Protein AF-W9WP59-F1 (afdb_monomer_lite)

Foldseek 3Di:
DVALLCVCVVCVVVQVVCCVVVVFHDDLRHTLQALVQLLQKDFPDDFAFDWDPDDPPDPTDQSDDPSHPSGGDGDMDRCPPPPPPPDFDPDWDWDQDPVRDTDTGNHDGPPDDPDDD

Secondary structure (DSSP, 8-state):
--SGGGHHHHHHHHHHHHHHHHT--EETTEESTTHHHHTT-EESS--PBPB----TTS---BSS-TTSGGGBSS-EESSSSS-STT----PPPEEE-TTS-EEE-------------

Radius of gyration: 17.07 Å; chains: 1; bounding box: 60×38×34 Å

Sequence (117 aa):
LSFPQDVLNALRGIQNILQESMDTNFWYGMPERCLDKVLLWALDGPLERLLTSTGESEQRKFLFPSWSWAGWNSGMAIGSYFADAGIYGETLWFLINRKGEAILMETEDVGGISEFP

Structure (mmCIF, N/CA/C/O backbone):
data_AF-W9WP59-F1
#
_entry.id   AF-W9WP59-F1
#
loop_
_atom_site.group_PDB
_atom_site.id
_atom_site.type_symbol
_atom_site.label_atom_id
_atom_site.label_alt_id
_atom_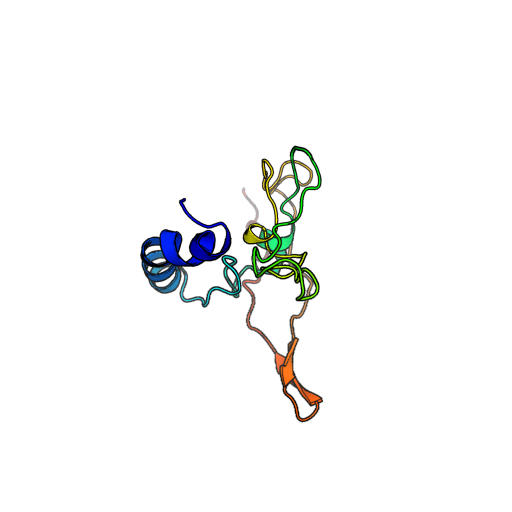site.label_comp_id
_atom_site.label_asym_id
_atom_site.label_entity_id
_atom_site.label_seq_id
_atom_site.pdbx_PDB_ins_code
_atom_site.Cartn_x
_atom_site.Cartn_y
_atom_site.Cartn_z
_atom_site.occupancy
_atom_site.B_iso_or_equiv
_atom_site.auth_seq_id
_atom_site.auth_comp_id
_atom_site.auth_asym_id
_atom_site.auth_atom_id
_atom_site.pdbx_PDB_model_num
ATOM 1 N N . LEU A 1 1 ? -6.605 18.087 3.829 1.00 53.91 1 LEU A N 1
ATOM 2 C CA . LEU A 1 1 ? -7.548 17.010 3.455 1.00 53.91 1 LEU A CA 1
ATOM 3 C C . LEU A 1 1 ? -8.774 17.142 4.338 1.00 53.91 1 LEU A C 1
ATOM 5 O O . LEU A 1 1 ? -8.624 17.051 5.547 1.00 53.91 1 LEU A O 1
ATOM 9 N N . SER A 1 2 ? -9.938 17.446 3.761 1.00 67.56 2 SER A N 1
ATOM 10 C CA . SER A 1 2 ? -11.157 17.713 4.543 1.00 67.56 2 SER A CA 1
ATOM 11 C C . SER A 1 2 ? -11.812 16.435 5.076 1.00 67.56 2 SER A C 1
ATOM 13 O O . SER A 1 2 ? -12.448 16.482 6.123 1.00 67.56 2 SER A O 1
ATOM 15 N N . PHE A 1 3 ? -11.603 15.293 4.408 1.00 75.62 3 PHE A N 1
ATOM 16 C CA . PHE A 1 3 ? -12.058 13.981 4.868 1.00 75.62 3 PHE A CA 1
ATOM 17 C C . PHE A 1 3 ? -10.952 12.924 4.698 1.00 75.62 3 PHE A C 1
ATOM 19 O O . PHE A 1 3 ? -10.336 12.867 3.630 1.00 75.62 3 PHE A O 1
ATOM 26 N N . PRO A 1 4 ? -10.705 12.053 5.697 1.00 72.31 4 PRO A N 1
ATOM 27 C CA . PRO A 1 4 ? -9.684 11.001 5.605 1.00 72.31 4 PRO A CA 1
ATOM 28 C C . PRO A 1 4 ? -9.889 10.019 4.441 1.00 72.31 4 PRO A C 1
ATOM 30 O O . PRO A 1 4 ? -8.930 9.478 3.899 1.00 72.31 4 PRO A O 1
ATOM 33 N N . GLN A 1 5 ? -11.138 9.826 4.013 1.00 77.62 5 GLN A N 1
ATOM 34 C CA . GLN A 1 5 ? -11.490 8.994 2.858 1.00 77.62 5 GLN A CA 1
ATOM 35 C C . GLN A 1 5 ? -10.966 9.528 1.513 1.00 77.62 5 GLN A C 1
ATOM 37 O O . GLN A 1 5 ? -10.835 8.761 0.562 1.00 77.62 5 GLN A O 1
ATOM 42 N N . ASP A 1 6 ? -10.618 10.815 1.433 1.00 85.25 6 ASP A N 1
ATOM 43 C CA . ASP A 1 6 ? -10.187 11.452 0.186 1.00 85.25 6 ASP A CA 1
ATOM 44 C C . ASP A 1 6 ? -8.674 11.390 -0.045 1.00 85.25 6 ASP A C 1
ATOM 46 O O . ASP A 1 6 ? -8.207 11.874 -1.072 1.00 85.25 6 ASP A O 1
ATOM 50 N N . VAL A 1 7 ? -7.896 10.780 0.859 1.00 87.88 7 VAL A N 1
ATOM 51 C CA . VAL A 1 7 ? -6.425 10.699 0.757 1.00 87.88 7 VAL A CA 1
ATOM 52 C C . VAL A 1 7 ? -5.972 10.167 -0.606 1.00 87.88 7 VAL A C 1
ATOM 54 O O . VAL A 1 7 ? -5.182 10.817 -1.290 1.00 87.88 7 VAL A O 1
ATOM 57 N N . LEU A 1 8 ? -6.511 9.027 -1.049 1.00 89.25 8 LEU A N 1
ATOM 58 C CA . LEU A 1 8 ? -6.138 8.448 -2.344 1.00 89.25 8 LEU A CA 1
ATOM 59 C C . LEU A 1 8 ? -6.709 9.237 -3.527 1.00 89.25 8 LEU A C 1
ATOM 61 O O . LEU A 1 8 ? -6.058 9.343 -4.562 1.00 89.25 8 LEU A O 1
ATOM 65 N N . ASN A 1 9 ? -7.897 9.830 -3.375 1.00 89.50 9 ASN A N 1
ATOM 66 C CA . ASN A 1 9 ? -8.485 10.678 -4.413 1.00 89.50 9 ASN A CA 1
ATOM 67 C C . ASN A 1 9 ? -7.638 11.938 -4.645 1.00 89.50 9 ASN A C 1
ATOM 69 O O . ASN A 1 9 ? -7.423 12.322 -5.792 1.00 89.50 9 ASN A O 1
ATOM 73 N N . ALA A 1 10 ? -7.113 12.545 -3.578 1.00 89.88 10 ALA A N 1
ATOM 74 C CA . ALA A 1 10 ? -6.250 13.720 -3.646 1.00 89.88 10 ALA A CA 1
ATOM 75 C C . ALA A 1 10 ? -4.909 13.431 -4.341 1.00 89.88 10 ALA A C 1
ATOM 77 O O . ALA A 1 10 ? -4.342 14.321 -4.969 1.00 89.88 10 ALA A O 1
ATOM 78 N N . LEU A 1 11 ? -4.424 12.187 -4.272 1.00 89.19 11 LEU A N 1
ATOM 79 C CA . LEU A 1 11 ? -3.192 11.747 -4.935 1.00 89.19 11 LEU A CA 1
ATOM 80 C C . LEU A 1 11 ? -3.414 11.125 -6.316 1.00 89.19 11 LEU A C 1
ATOM 82 O O . LEU A 1 11 ? -2.436 10.793 -6.984 1.00 89.19 11 LEU A O 1
ATOM 86 N N . ARG A 1 12 ? -4.662 10.990 -6.780 1.00 90.75 12 ARG A N 1
ATOM 87 C CA . ARG A 1 12 ? -4.978 10.295 -8.038 1.00 90.75 12 ARG A CA 1
ATOM 88 C C . ARG A 1 12 ? -4.235 10.876 -9.244 1.00 90.75 12 ARG A C 1
ATOM 90 O O . ARG A 1 12 ? -3.774 10.121 -10.085 1.00 90.75 12 ARG A O 1
ATOM 97 N N . GLY A 1 13 ? -4.069 12.199 -9.310 1.00 91.44 13 GLY A N 1
ATOM 98 C CA . GLY A 1 13 ? -3.315 12.832 -10.399 1.00 91.44 13 GLY A CA 1
ATOM 99 C C . GLY A 1 13 ? -1.846 12.395 -10.449 1.00 91.44 13 GLY A C 1
ATOM 100 O O . GLY A 1 13 ? -1.333 12.102 -11.523 1.00 91.44 13 GLY A O 1
ATOM 101 N N . ILE A 1 14 ? -1.193 12.291 -9.287 1.00 92.38 14 ILE A N 1
ATOM 102 C CA . ILE A 1 14 ? 0.195 11.814 -9.181 1.00 92.38 14 ILE A CA 1
ATOM 103 C C . ILE A 1 14 ? 0.259 10.318 -9.490 1.00 92.38 14 ILE A C 1
ATOM 105 O O . ILE A 1 14 ? 1.144 9.890 -10.223 1.00 92.38 14 ILE A O 1
ATOM 109 N N . GLN A 1 15 ? -0.698 9.537 -8.980 1.00 91.31 15 GLN A N 1
ATOM 110 C CA . GLN A 1 15 ? -0.782 8.105 -9.268 1.00 91.31 15 GLN A CA 1
ATOM 111 C C . GLN A 1 15 ? -0.876 7.850 -10.770 1.00 91.31 15 GLN A C 1
ATOM 113 O O . GLN A 1 15 ? -0.108 7.041 -11.260 1.00 91.31 15 GLN A O 1
ATOM 118 N N . ASN A 1 16 ? -1.711 8.581 -11.512 1.00 92.31 16 ASN A N 1
ATOM 119 C CA . ASN A 1 16 ? -1.831 8.400 -12.962 1.00 92.31 16 ASN A CA 1
ATOM 120 C C . ASN A 1 16 ? -0.491 8.596 -13.695 1.00 92.31 16 ASN A C 1
ATOM 122 O O . ASN A 1 16 ? -0.133 7.794 -14.549 1.00 92.31 16 ASN A O 1
ATOM 126 N N . ILE A 1 17 ? 0.273 9.631 -13.330 1.00 94.44 17 ILE A N 1
ATOM 127 C CA . ILE A 1 17 ? 1.595 9.886 -13.925 1.00 94.44 17 ILE A CA 1
ATOM 128 C C . ILE A 1 17 ? 2.564 8.751 -13.571 1.00 94.44 17 ILE A C 1
ATOM 130 O O . ILE A 1 17 ? 3.302 8.267 -14.428 1.00 94.44 17 ILE A O 1
ATOM 134 N N . LEU A 1 18 ? 2.554 8.304 -12.312 1.00 91.50 18 LEU A N 1
ATOM 135 C CA . LEU A 1 18 ? 3.411 7.208 -11.867 1.00 91.50 18 LEU A CA 1
ATOM 136 C C . LEU A 1 18 ? 3.045 5.890 -12.552 1.00 91.50 18 LEU A C 1
ATOM 138 O O . LEU A 1 18 ? 3.949 5.178 -12.974 1.00 91.50 18 LEU A O 1
ATOM 142 N N . GLN A 1 19 ? 1.753 5.605 -12.725 1.00 92.88 19 GLN A N 1
ATOM 143 C CA . GLN A 1 19 ? 1.249 4.441 -13.455 1.00 92.88 19 GLN A CA 1
ATOM 144 C C . GLN A 1 19 ? 1.804 4.386 -14.876 1.00 92.88 19 GLN A C 1
ATOM 146 O O . GLN A 1 19 ? 2.284 3.337 -15.289 1.00 92.88 19 GLN A O 1
ATOM 151 N N . GLU A 1 20 ? 1.781 5.511 -15.596 1.00 92.56 20 GLU A N 1
ATOM 152 C CA . GLU A 1 20 ? 2.345 5.602 -16.947 1.00 92.56 20 GLU A CA 1
ATOM 153 C C . GLU A 1 20 ? 3.869 5.434 -16.939 1.00 92.56 20 GLU A C 1
ATOM 155 O O . GLU A 1 20 ? 4.415 4.707 -17.763 1.00 92.56 20 GLU A O 1
ATOM 160 N N . SER A 1 21 ? 4.568 6.074 -15.997 1.00 91.88 21 SER A N 1
ATOM 161 C CA . SER A 1 21 ? 6.036 6.031 -15.945 1.00 91.88 21 SER A CA 1
ATOM 162 C C . SER A 1 21 ? 6.611 4.679 -15.507 1.00 91.88 21 SER A C 1
ATOM 164 O O . SER A 1 21 ? 7.695 4.307 -15.944 1.00 91.88 21 SER A O 1
ATOM 166 N N . MET A 1 22 ? 5.897 3.960 -14.637 1.00 87.06 22 MET A N 1
ATOM 167 C CA . MET A 1 22 ? 6.318 2.688 -14.042 1.00 87.06 22 MET A CA 1
ATOM 168 C C . MET A 1 22 ? 5.633 1.480 -14.696 1.00 87.06 22 MET A C 1
ATOM 170 O O . MET A 1 22 ? 5.851 0.352 -14.256 1.00 87.06 22 MET A O 1
ATOM 174 N N . ASP A 1 23 ? 4.766 1.711 -15.688 1.00 90.75 23 ASP A N 1
ATOM 175 C CA . ASP A 1 23 ? 3.960 0.686 -16.357 1.00 90.75 23 ASP A CA 1
ATOM 176 C C . ASP A 1 23 ? 3.310 -0.284 -15.350 1.00 90.75 23 ASP A C 1
ATOM 178 O O . ASP A 1 23 ? 3.520 -1.495 -15.374 1.00 90.75 23 ASP A O 1
ATOM 182 N N . THR A 1 24 ? 2.607 0.257 -14.354 1.00 90.75 24 THR A N 1
ATOM 183 C CA . THR A 1 24 ? 2.047 -0.527 -13.239 1.00 90.75 24 THR A CA 1
ATOM 184 C C . THR A 1 24 ? 0.694 0.010 -12.806 1.00 90.75 24 THR A C 1
ATOM 186 O O . THR A 1 24 ? 0.416 1.201 -12.932 1.00 90.75 24 THR A O 1
ATOM 189 N N . ASN A 1 25 ? -0.142 -0.838 -12.205 1.00 91.19 25 ASN A N 1
ATOM 190 C CA . ASN A 1 25 ? -1.324 -0.372 -11.482 1.00 91.19 25 ASN A CA 1
ATOM 191 C C . ASN A 1 25 ? -0.977 0.062 -10.058 1.00 91.19 25 ASN A C 1
ATOM 193 O O . ASN A 1 25 ? 0.088 -0.275 -9.538 1.00 91.19 25 ASN A O 1
ATOM 197 N N . PHE A 1 26 ? -1.905 0.786 -9.424 1.00 92.06 26 PHE A N 1
ATOM 198 C CA . PHE A 1 26 ? -1.831 1.140 -8.008 1.00 92.06 26 PHE A CA 1
ATOM 199 C C . PHE A 1 26 ? -2.992 0.533 -7.226 1.00 92.06 26 PHE A C 1
ATOM 201 O O . PHE A 1 26 ? -4.161 0.737 -7.562 1.00 92.06 26 PHE A O 1
ATOM 208 N N . TRP A 1 27 ? -2.682 -0.151 -6.130 1.00 91.38 27 TRP A N 1
ATOM 209 C CA . TRP A 1 27 ? -3.657 -0.701 -5.196 1.00 91.38 27 TRP A CA 1
ATOM 210 C C . TRP A 1 27 ? -3.545 0.008 -3.862 1.00 91.38 27 TRP A C 1
ATOM 212 O O . TRP A 1 27 ? -2.509 -0.025 -3.206 1.00 91.38 27 TRP A O 1
ATOM 222 N N . TYR A 1 28 ? -4.625 0.680 -3.464 1.00 91.94 28 TYR A N 1
ATOM 223 C CA . TYR A 1 28 ? -4.682 1.436 -2.212 1.00 91.94 28 TYR A CA 1
ATOM 224 C C . TYR A 1 28 ? -3.506 2.422 -2.020 1.00 91.94 28 TYR A C 1
ATOM 226 O O . TYR A 1 28 ? -3.120 2.732 -0.902 1.00 91.94 28 TYR A O 1
ATOM 234 N N . GLY A 1 29 ? -2.953 2.953 -3.118 1.00 90.25 29 GLY A N 1
ATOM 235 C CA . GLY A 1 29 ? -1.826 3.891 -3.094 1.00 90.25 29 GLY A CA 1
ATOM 236 C C . GLY A 1 29 ? -0.436 3.257 -3.193 1.00 90.25 29 GLY A C 1
ATOM 237 O O . GLY A 1 29 ? 0.540 3.994 -3.083 1.00 90.25 29 GLY A O 1
ATOM 238 N N . MET A 1 30 ? -0.338 1.946 -3.429 1.00 92.06 30 MET A N 1
ATOM 239 C CA . MET A 1 30 ? 0.918 1.217 -3.648 1.00 92.06 30 MET A CA 1
ATOM 240 C C . MET A 1 30 ? 1.0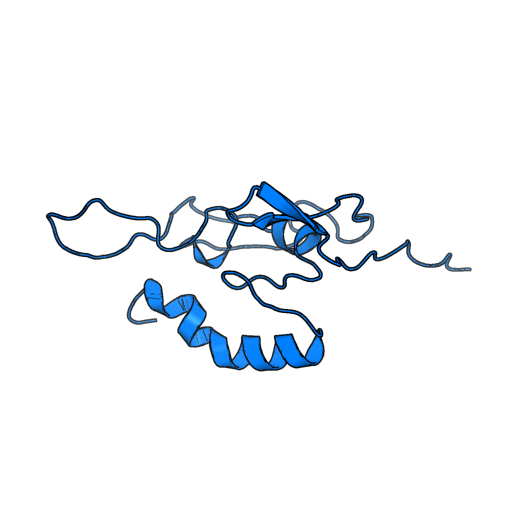26 0.699 -5.089 1.00 92.06 30 MET A C 1
ATOM 242 O O . MET A 1 30 ? 0.030 0.171 -5.583 1.00 92.06 30 MET A O 1
ATOM 246 N N . PRO A 1 31 ? 2.187 0.800 -5.758 1.00 91.56 31 PRO A N 1
ATOM 247 C CA . PRO A 1 31 ? 2.406 0.194 -7.071 1.00 91.56 31 PRO A CA 1
ATOM 248 C C . PRO A 1 31 ? 2.406 -1.344 -6.996 1.00 91.56 31 PRO A C 1
ATOM 250 O O . PRO A 1 31 ? 3.052 -1.929 -6.132 1.00 91.56 31 PRO A O 1
ATOM 253 N N . GLU A 1 32 ? 1.694 -1.993 -7.916 1.00 90.31 32 GLU A N 1
ATOM 254 C CA . GLU A 1 32 ? 1.596 -3.458 -8.039 1.00 90.31 32 GLU A CA 1
ATOM 255 C C . GLU A 1 32 ? 2.953 -4.107 -8.373 1.00 90.31 32 GLU A C 1
ATOM 257 O O . GLU A 1 32 ? 3.365 -5.057 -7.715 1.00 90.31 32 GLU A O 1
ATOM 262 N N . ARG A 1 33 ? 3.687 -3.543 -9.340 1.00 86.31 33 ARG A N 1
ATOM 263 C CA . ARG A 1 33 ? 4.946 -4.087 -9.876 1.00 86.31 33 ARG A CA 1
ATOM 264 C C . ARG A 1 33 ? 6.062 -4.246 -8.837 1.00 86.31 33 ARG A C 1
ATOM 266 O O . ARG A 1 33 ? 6.883 -5.147 -8.968 1.00 86.31 33 ARG A O 1
ATOM 273 N N . CYS A 1 34 ? 6.103 -3.392 -7.817 1.00 84.00 34 CYS A N 1
ATOM 274 C CA . CYS A 1 34 ? 7.100 -3.441 -6.740 1.00 84.00 34 CYS A CA 1
ATOM 275 C C . CYS A 1 34 ? 6.442 -3.538 -5.358 1.00 84.00 34 CYS A C 1
ATOM 277 O O . CYS A 1 34 ? 6.923 -2.963 -4.374 1.00 84.00 34 CYS A O 1
ATOM 279 N N . LEU A 1 35 ? 5.307 -4.250 -5.298 1.00 86.19 35 LEU A N 1
ATOM 280 C CA . LEU A 1 35 ? 4.508 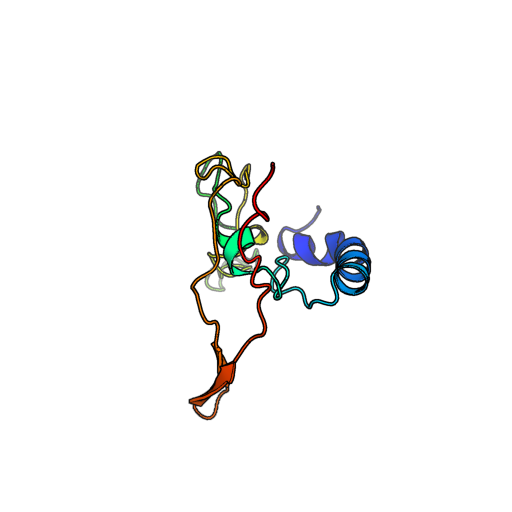-4.414 -4.087 1.00 86.19 35 LEU A CA 1
ATOM 281 C C . LEU A 1 35 ? 5.333 -4.989 -2.921 1.00 86.19 35 LEU A C 1
ATOM 283 O O . LEU A 1 35 ? 5.189 -4.554 -1.783 1.00 86.19 35 LEU A O 1
ATOM 287 N N . ASP A 1 36 ? 6.226 -5.928 -3.213 1.00 84.56 36 ASP A N 1
ATOM 288 C CA . ASP A 1 36 ? 7.165 -6.543 -2.275 1.00 84.56 36 ASP A CA 1
ATOM 289 C C . ASP A 1 36 ? 8.013 -5.513 -1.511 1.00 84.56 36 ASP A C 1
ATOM 291 O O . ASP A 1 36 ? 8.074 -5.551 -0.281 1.00 84.56 36 ASP A O 1
ATOM 295 N N . LYS A 1 37 ? 8.606 -4.551 -2.222 1.00 81.88 37 LYS A N 1
ATOM 296 C CA . LYS A 1 37 ? 9.458 -3.510 -1.637 1.00 81.88 37 LYS A CA 1
ATOM 297 C C . LYS A 1 37 ? 8.644 -2.462 -0.910 1.00 81.88 37 LYS A C 1
ATOM 299 O O . LYS A 1 37 ? 8.979 -2.072 0.207 1.00 81.88 37 LYS A O 1
ATOM 304 N N . VAL A 1 38 ? 7.557 -2.000 -1.524 1.00 86.75 38 VAL A N 1
ATOM 305 C CA . VAL A 1 38 ? 6.751 -0.935 -0.921 1.00 86.75 38 VAL A CA 1
ATOM 306 C C . VAL A 1 38 ? 6.030 -1.406 0.330 1.00 86.75 38 VAL A C 1
ATOM 308 O O . VAL A 1 38 ? 5.751 -0.557 1.163 1.00 86.75 38 VAL A O 1
ATOM 311 N N . LEU A 1 39 ? 5.790 -2.714 0.511 1.00 88.19 39 LEU A N 1
ATOM 312 C CA . LEU A 1 39 ? 5.263 -3.315 1.745 1.00 88.19 39 LEU A CA 1
ATOM 313 C C . LEU A 1 39 ? 6.232 -3.251 2.938 1.00 88.19 39 LEU A C 1
ATOM 315 O O . LEU A 1 39 ? 5.791 -3.448 4.068 1.00 88.19 39 LEU A O 1
ATOM 319 N N . LEU A 1 40 ? 7.511 -2.935 2.719 1.00 86.06 40 LEU A N 1
ATOM 320 C CA . LEU A 1 40 ? 8.517 -2.787 3.780 1.00 86.06 40 LEU A CA 1
ATOM 321 C C . LEU A 1 40 ? 8.455 -1.432 4.500 1.00 86.06 40 LEU A C 1
ATOM 323 O O . LEU A 1 40 ? 9.303 -1.131 5.343 1.00 86.06 40 LEU A O 1
ATOM 327 N N . TRP A 1 41 ? 7.475 -0.597 4.155 1.00 86.88 41 TRP A N 1
ATOM 328 C CA . TRP A 1 41 ? 7.206 0.647 4.859 1.00 86.88 41 TRP A CA 1
ATOM 329 C C . TRP A 1 41 ? 6.898 0.388 6.342 1.00 86.88 41 TRP A C 1
ATOM 331 O O . TRP A 1 41 ? 6.266 -0.603 6.712 1.00 86.88 41 TRP A O 1
ATOM 341 N N . ALA A 1 42 ? 7.329 1.306 7.203 1.00 86.44 42 ALA A N 1
ATOM 342 C CA . ALA A 1 42 ? 7.093 1.239 8.637 1.00 86.44 42 ALA A CA 1
ATOM 343 C C . ALA A 1 42 ? 6.522 2.556 9.165 1.00 86.44 42 ALA A C 1
ATOM 345 O O . ALA A 1 42 ? 6.748 3.630 8.602 1.00 86.44 42 ALA A O 1
ATOM 346 N N . LEU A 1 43 ? 5.778 2.459 10.265 1.00 86.62 43 LEU A N 1
ATOM 347 C CA . LEU A 1 43 ? 5.260 3.614 10.990 1.00 86.62 43 LEU A CA 1
ATOM 348 C C . LEU A 1 43 ? 6.379 4.199 11.858 1.00 86.62 43 LEU A C 1
ATOM 350 O O . LEU A 1 43 ? 7.020 3.471 12.610 1.00 86.62 43 LEU A O 1
ATOM 354 N N . ASP A 1 44 ? 6.569 5.511 11.772 1.00 85.75 44 ASP A N 1
ATOM 355 C CA . ASP A 1 44 ? 7.518 6.297 12.577 1.00 85.75 44 ASP A CA 1
ATOM 356 C C . ASP A 1 44 ? 6.780 7.116 13.657 1.00 85.75 44 ASP A C 1
ATOM 358 O O . ASP A 1 44 ? 7.132 8.238 14.013 1.00 85.75 44 ASP A O 1
ATOM 362 N N . GLY A 1 45 ? 5.655 6.590 14.142 1.00 82.50 45 GLY A N 1
ATOM 363 C CA . GLY A 1 45 ? 4.784 7.305 15.064 1.00 82.50 45 GLY A CA 1
ATOM 364 C C . GLY A 1 45 ? 3.663 6.438 15.637 1.00 82.50 45 GLY A C 1
ATOM 365 O O . GLY A 1 45 ? 3.708 5.209 15.542 1.00 82.50 45 GLY A O 1
ATOM 366 N N . PRO A 1 46 ? 2.635 7.062 16.243 1.00 82.56 46 PRO A N 1
ATOM 367 C CA . PRO A 1 46 ? 1.512 6.352 16.847 1.00 82.56 46 PRO A CA 1
ATOM 368 C C . PRO A 1 46 ? 0.793 5.414 15.866 1.00 82.56 46 PRO A C 1
ATOM 370 O O . PRO A 1 46 ? 0.608 5.738 14.691 1.00 82.56 46 PRO A O 1
ATOM 373 N N . LEU A 1 47 ? 0.355 4.255 16.367 1.00 86.00 47 LEU A N 1
ATOM 374 C CA . LEU A 1 47 ? -0.363 3.226 15.605 1.00 86.00 47 LEU A CA 1
ATOM 375 C C . LEU A 1 47 ? -1.858 3.567 15.475 1.00 86.00 47 LEU A C 1
ATOM 377 O O . LEU A 1 47 ? -2.721 2.864 16.003 1.00 86.00 47 LEU A O 1
ATOM 381 N N . GLU A 1 48 ? -2.178 4.656 14.779 1.00 88.62 48 GLU A N 1
ATOM 382 C CA . GLU A 1 48 ? -3.556 5.124 14.602 1.00 88.62 48 GLU A CA 1
ATOM 383 C C . GLU A 1 48 ? -4.119 4.753 13.226 1.00 88.62 48 GLU A C 1
ATOM 385 O O . GLU A 1 48 ? -3.604 5.172 12.190 1.00 88.62 48 GLU A O 1
ATOM 390 N N . ARG A 1 49 ? -5.207 3.972 13.202 1.00 88.06 49 ARG A N 1
ATOM 391 C CA . ARG A 1 49 ? -5.895 3.555 11.968 1.00 88.06 49 ARG A CA 1
ATOM 392 C C . ARG A 1 49 ? -6.971 4.552 11.554 1.00 88.06 49 ARG A C 1
ATOM 394 O O . ARG A 1 49 ? -7.779 4.975 12.378 1.00 88.06 49 ARG A O 1
ATOM 401 N N . LEU A 1 50 ? -7.059 4.826 10.253 1.00 86.50 50 LEU A N 1
ATOM 402 C CA . LEU A 1 50 ? -8.145 5.614 9.676 1.00 86.50 50 LEU A CA 1
ATOM 403 C C . LEU A 1 50 ? -9.461 4.821 9.649 1.00 86.50 50 LEU A C 1
ATOM 405 O O . LEU A 1 50 ? -9.543 3.704 9.125 1.00 86.50 50 LEU A O 1
ATOM 409 N N . LEU A 1 51 ? -10.506 5.436 10.202 1.00 83.06 51 LEU A N 1
ATOM 410 C CA . LEU A 1 51 ? -11.852 4.879 10.320 1.00 83.06 51 LEU A CA 1
ATOM 411 C C . LEU A 1 51 ? -12.849 5.709 9.510 1.00 83.06 51 LEU A C 1
ATOM 413 O O . LEU A 1 51 ? -12.711 6.927 9.396 1.00 83.06 51 LEU A O 1
ATOM 417 N N . THR A 1 52 ? -13.876 5.054 8.972 1.00 72.50 52 THR A N 1
ATOM 418 C CA . THR A 1 52 ? -15.000 5.731 8.317 1.00 72.50 52 THR A CA 1
ATOM 419 C C . THR A 1 52 ? -15.778 6.551 9.344 1.00 72.50 52 THR A C 1
ATOM 421 O O . THR A 1 52 ? -16.284 5.999 10.325 1.00 72.50 52 THR A O 1
ATOM 424 N N . SER A 1 53 ? -15.937 7.854 9.110 1.00 64.50 53 SER A N 1
ATOM 425 C CA . SER A 1 53 ? -16.812 8.716 9.913 1.00 64.50 53 SER A CA 1
ATOM 426 C C . SER A 1 53 ? -18.265 8.616 9.432 1.00 64.50 53 SER A C 1
ATOM 428 O O . SER A 1 53 ? -18.867 9.602 9.015 1.00 64.50 53 SER A O 1
ATOM 430 N N . THR A 1 54 ? -18.841 7.420 9.413 1.00 57.00 54 THR A N 1
ATOM 431 C CA . THR A 1 54 ? -20.269 7.245 9.115 1.00 57.00 54 THR A CA 1
ATOM 432 C C . THR A 1 54 ? -21.006 7.006 10.420 1.00 57.00 54 THR A C 1
ATOM 434 O O . THR A 1 54 ? -20.923 5.896 10.919 1.00 57.00 54 THR A O 1
ATOM 437 N N . GLY A 1 55 ? -21.648 8.068 10.936 1.00 52.62 55 GLY A N 1
ATOM 438 C CA . GLY A 1 55 ? -22.729 8.148 11.943 1.00 52.62 55 GLY A CA 1
ATOM 439 C C . GLY A 1 55 ? -22.758 7.189 13.147 1.00 52.62 55 GLY A C 1
ATOM 440 O O . GLY A 1 55 ? -22.412 6.023 13.067 1.00 52.62 55 GLY A O 1
ATOM 441 N N . GLU A 1 56 ? -23.280 7.668 14.277 1.00 53.34 56 GLU A N 1
ATOM 442 C CA . GLU A 1 56 ? -23.326 6.995 15.593 1.00 53.34 56 GLU A CA 1
ATOM 443 C C . GLU A 1 56 ? -23.970 5.584 15.647 1.00 53.34 56 GLU A C 1
ATOM 445 O O . GLU A 1 56 ? -23.956 4.964 16.708 1.00 53.34 56 GLU A O 1
ATOM 450 N N . SER A 1 57 ? -24.488 5.031 14.542 1.00 58.06 57 SER A N 1
ATOM 451 C CA . SER A 1 57 ? -25.157 3.722 14.500 1.00 58.06 57 SER A CA 1
ATOM 452 C C . SER A 1 57 ? -24.534 2.670 13.571 1.00 58.06 57 SER A C 1
ATOM 454 O O . SER A 1 57 ? -24.968 1.522 13.614 1.00 58.06 57 SER A O 1
ATOM 456 N N . GLU A 1 58 ? -23.547 3.001 12.734 1.00 55.72 58 GLU A N 1
ATOM 457 C CA . GLU A 1 58 ? -22.917 2.034 11.821 1.00 55.72 58 GLU A CA 1
ATOM 458 C C . GLU A 1 58 ? -21.530 1.656 12.356 1.00 55.72 58 GLU A C 1
ATOM 460 O O . GLU A 1 58 ? -20.724 2.509 12.731 1.00 55.72 58 GLU A O 1
ATOM 465 N N . GLN A 1 59 ? -21.248 0.355 12.437 1.00 60.75 59 GLN A N 1
ATOM 466 C CA . GLN A 1 59 ? -19.971 -0.180 12.917 1.00 60.75 59 GLN A CA 1
ATOM 467 C C . GLN A 1 59 ? -18.804 0.536 12.222 1.00 60.75 59 GLN A C 1
ATOM 469 O O . GLN A 1 59 ? -18.733 0.542 10.994 1.00 60.75 59 GLN A O 1
ATOM 474 N N . ARG A 1 60 ? -17.886 1.136 12.995 1.00 65.94 60 ARG A N 1
ATOM 475 C CA . ARG A 1 60 ? -16.694 1.805 12.448 1.00 65.94 60 ARG A CA 1
ATOM 476 C C . ARG A 1 60 ? -15.928 0.815 11.569 1.00 65.94 60 ARG A C 1
ATOM 478 O O . ARG A 1 60 ? -15.421 -0.185 12.075 1.00 65.94 60 ARG A O 1
ATOM 485 N N . LYS A 1 61 ? -15.839 1.085 10.266 1.00 79.31 61 LYS A N 1
ATOM 486 C CA . LYS A 1 61 ? -15.065 0.272 9.323 1.00 79.31 61 LYS A CA 1
ATOM 487 C C . LYS A 1 61 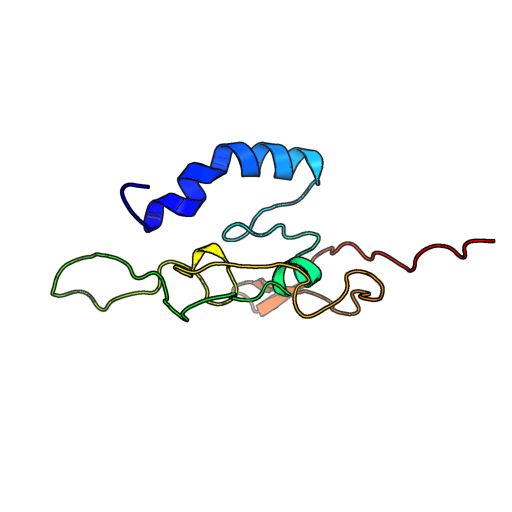? -13.714 0.929 9.081 1.00 79.31 61 LYS A C 1
ATOM 489 O O . LYS A 1 61 ? -13.590 2.155 9.072 1.00 79.31 61 LYS A O 1
ATOM 494 N N . PHE A 1 62 ? -12.689 0.106 8.889 1.00 83.88 62 PHE A N 1
ATOM 495 C CA . PHE A 1 62 ? -11.395 0.593 8.427 1.00 83.88 62 PHE A C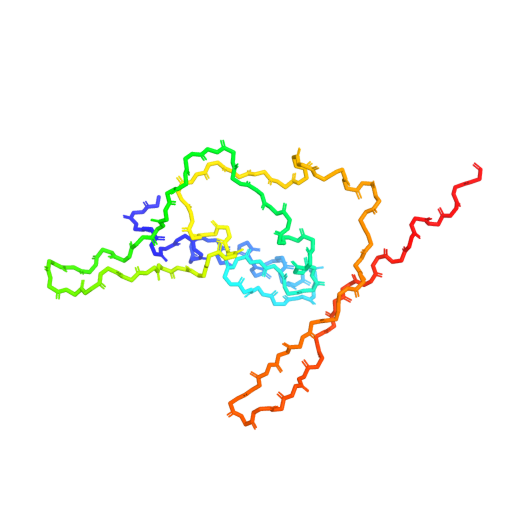A 1
ATOM 496 C C . PHE A 1 62 ? -11.528 1.090 6.987 1.00 83.88 62 PHE A C 1
ATOM 498 O O . PHE A 1 62 ? -12.086 0.385 6.148 1.00 83.88 62 PHE A O 1
ATOM 505 N N . LEU A 1 63 ? -11.019 2.294 6.711 1.00 86.25 63 LEU A N 1
ATOM 506 C CA . LEU A 1 63 ? -11.104 2.903 5.378 1.00 86.25 63 LEU A CA 1
ATOM 507 C C . LEU A 1 63 ? -10.261 2.156 4.339 1.00 86.25 63 LEU A C 1
ATOM 509 O O . LEU A 1 63 ? -10.661 2.030 3.185 1.00 86.25 63 LEU A O 1
ATOM 513 N N . PHE A 1 64 ? -9.108 1.641 4.767 1.00 90.69 64 PHE A N 1
ATOM 514 C CA . PHE A 1 64 ? -8.135 0.988 3.900 1.00 90.69 64 PHE A CA 1
ATOM 515 C C . PHE A 1 64 ? -7.578 -0.292 4.550 1.00 90.69 64 PHE A C 1
ATOM 517 O O . PHE A 1 64 ? -7.613 -0.425 5.787 1.00 90.69 64 PHE A O 1
ATOM 524 N N . PRO A 1 65 ? -7.050 -1.235 3.743 1.00 90.88 65 PRO A N 1
ATOM 525 C CA . PRO A 1 65 ? -6.350 -2.415 4.245 1.00 90.88 65 PRO A CA 1
ATOM 526 C C . PRO A 1 65 ? -5.191 -2.044 5.176 1.00 90.88 65 PRO A C 1
ATOM 528 O O . PRO A 1 65 ? -4.570 -0.998 5.019 1.00 90.88 65 PRO A O 1
ATOM 531 N N . SER A 1 66 ? -4.869 -2.908 6.140 1.00 90.06 66 SER A N 1
ATOM 532 C CA . SER A 1 66 ? -3.803 -2.643 7.120 1.00 90.06 66 SER A CA 1
ATOM 533 C C . SER A 1 66 ? -2.406 -2.557 6.506 1.00 90.06 66 SER A C 1
ATOM 535 O O . SER A 1 66 ? -1.558 -1.861 7.053 1.00 90.06 66 SER A O 1
ATOM 537 N N . TRP A 1 67 ? -2.177 -3.240 5.383 1.00 90.94 67 TRP A N 1
ATOM 538 C CA . TRP A 1 67 ? -0.906 -3.229 4.655 1.00 90.94 67 TRP A CA 1
ATOM 539 C C . TRP A 1 67 ? -0.696 -1.955 3.824 1.00 90.94 67 TRP A C 1
ATOM 541 O O . TRP A 1 67 ? 0.410 -1.701 3.359 1.00 90.94 67 TRP A O 1
ATOM 551 N N . SER A 1 68 ? -1.744 -1.151 3.634 1.00 91.69 68 SER A N 1
ATOM 552 C CA . SER A 1 68 ? -1.679 0.095 2.879 1.00 91.69 68 SER A CA 1
ATOM 553 C C . SER A 1 68 ? -1.287 1.246 3.793 1.00 91.69 68 SER A C 1
ATOM 555 O O . SER A 1 68 ? -1.957 1.501 4.797 1.00 91.69 68 SER A O 1
ATOM 557 N N . TRP A 1 69 ? -0.287 2.017 3.373 1.00 90.06 69 TRP A N 1
ATOM 558 C CA . TRP A 1 69 ? 0.170 3.225 4.058 1.00 90.06 69 TRP A CA 1
ATOM 559 C C . TRP A 1 69 ? -0.979 4.225 4.287 1.00 90.06 69 TRP A C 1
ATOM 561 O O . TRP A 1 69 ? -1.108 4.813 5.357 1.00 90.06 69 TRP A O 1
ATOM 571 N N . ALA A 1 70 ? -1.914 4.317 3.331 1.00 90.81 70 ALA A N 1
ATOM 572 C CA . ALA A 1 70 ? -3.065 5.217 3.409 1.00 90.81 70 ALA A CA 1
ATOM 573 C C . ALA A 1 70 ? -4.039 4.873 4.547 1.00 90.81 70 ALA A C 1
ATOM 575 O O . ALA A 1 70 ? -4.911 5.671 4.862 1.00 90.81 70 ALA A O 1
ATOM 576 N N . GLY A 1 71 ? -3.918 3.695 5.168 1.00 90.75 71 GLY A N 1
ATOM 577 C CA . GLY A 1 71 ? -4.754 3.256 6.285 1.00 90.75 71 GLY A CA 1
ATOM 578 C C . GLY A 1 71 ? -4.405 3.863 7.638 1.00 90.75 71 GLY A C 1
ATOM 579 O O . GLY A 1 71 ? -5.089 3.535 8.614 1.00 90.75 71 GLY A O 1
ATOM 580 N N . TRP A 1 72 ? -3.372 4.701 7.712 1.00 89.81 72 TRP A N 1
ATOM 581 C CA . TRP A 1 72 ? -2.758 5.122 8.965 1.00 89.81 72 TRP A CA 1
ATOM 582 C C . TRP A 1 72 ? -2.645 6.642 9.076 1.00 89.81 72 TRP A C 1
ATOM 584 O O . TRP A 1 72 ? -2.430 7.344 8.092 1.00 89.81 72 TRP A O 1
ATOM 594 N N . ASN A 1 73 ? -2.802 7.141 10.299 1.00 88.31 73 ASN A N 1
ATOM 595 C CA . ASN A 1 73 ? -2.644 8.546 10.661 1.00 88.31 73 ASN A CA 1
ATOM 596 C C . ASN A 1 73 ? -1.314 8.741 11.400 1.00 88.31 73 ASN A C 1
ATOM 598 O O . ASN A 1 73 ? -1.291 9.008 12.598 1.00 88.31 73 ASN A O 1
ATOM 602 N N . SER A 1 74 ? -0.200 8.514 10.708 1.00 85.69 74 SER A N 1
ATOM 603 C CA . SER A 1 74 ? 1.127 8.554 11.320 1.00 85.69 74 SER A CA 1
ATOM 604 C C . SER A 1 74 ? 2.207 8.941 10.320 1.00 85.69 74 SER A C 1
ATOM 606 O O . SER A 1 74 ? 1.998 8.864 9.109 1.00 85.69 74 SER A O 1
ATOM 608 N N . GLY A 1 75 ? 3.373 9.323 10.843 1.00 83.88 75 GLY A N 1
ATOM 609 C CA . GLY A 1 75 ? 4.594 9.401 10.048 1.00 83.88 75 GLY A CA 1
ATOM 610 C C . GLY A 1 75 ? 4.968 8.017 9.523 1.00 83.88 75 GLY A C 1
ATOM 611 O O . GLY A 1 75 ? 4.722 7.004 10.181 1.00 83.88 75 GLY A O 1
ATOM 612 N N . MET A 1 76 ? 5.533 7.964 8.323 1.00 84.62 76 MET A N 1
ATOM 613 C CA . MET A 1 76 ? 5.914 6.714 7.673 1.00 84.62 76 MET A CA 1
ATOM 614 C C . MET A 1 76 ? 7.294 6.873 7.061 1.00 84.62 76 MET A C 1
ATOM 616 O O . MET A 1 76 ? 7.606 7.924 6.499 1.00 84.62 76 MET A O 1
ATOM 620 N N . ALA A 1 77 ? 8.080 5.809 7.119 1.00 82.12 77 ALA A N 1
ATOM 621 C CA . ALA A 1 77 ? 9.383 5.741 6.487 1.00 82.12 77 ALA A CA 1
ATOM 622 C C . ALA A 1 77 ? 9.501 4.451 5.673 1.00 82.12 77 ALA A C 1
ATOM 624 O O . ALA A 1 77 ? 9.050 3.385 6.098 1.00 82.12 77 ALA A O 1
ATOM 625 N N . ILE A 1 78 ? 10.122 4.556 4.499 1.00 77.38 78 ILE A N 1
ATOM 626 C CA . ILE A 1 78 ? 10.593 3.406 3.728 1.00 77.38 78 ILE A CA 1
ATOM 627 C C . ILE A 1 78 ? 12.088 3.237 3.998 1.00 77.38 78 ILE A C 1
ATOM 629 O O . ILE A 1 78 ? 12.811 4.226 4.110 1.00 77.38 78 ILE A O 1
ATOM 633 N N . GLY A 1 79 ? 12.544 1.998 4.168 1.00 71.38 79 GLY A N 1
ATOM 634 C CA . GLY A 1 79 ? 13.962 1.704 4.386 1.00 71.38 79 GLY A CA 1
ATOM 635 C C . GLY A 1 79 ? 14.541 2.165 5.735 1.00 71.38 79 GLY A C 1
ATOM 636 O O . GLY A 1 79 ? 15.754 2.145 5.917 1.00 71.38 79 GLY A O 1
ATOM 637 N N . SER A 1 80 ? 13.706 2.560 6.706 1.00 70.06 80 SER A N 1
ATOM 638 C CA . SER A 1 80 ? 14.175 2.925 8.056 1.00 70.06 80 SER A CA 1
ATOM 639 C C . SER A 1 80 ? 14.706 1.727 8.849 1.00 70.06 80 SER A C 1
ATOM 641 O O . SER A 1 80 ? 15.591 1.889 9.686 1.00 70.06 80 SER A O 1
ATOM 643 N N . TYR A 1 81 ? 14.187 0.528 8.571 1.00 64.50 81 TYR A N 1
ATOM 644 C CA . TYR A 1 81 ? 14.605 -0.722 9.217 1.00 64.50 81 TYR A CA 1
ATOM 645 C C . TYR A 1 81 ? 15.393 -1.657 8.294 1.00 64.50 81 TYR A C 1
ATOM 647 O O . TYR A 1 81 ? 16.160 -2.485 8.781 1.00 64.50 81 TYR A O 1
ATOM 655 N N . PHE A 1 82 ? 15.234 -1.517 6.976 1.00 65.12 82 PHE A N 1
ATOM 656 C CA . PHE A 1 82 ? 15.904 -2.346 5.979 1.00 65.12 82 PHE A CA 1
ATOM 657 C C . PHE A 1 82 ? 16.706 -1.441 5.046 1.00 65.12 82 PHE A C 1
ATOM 659 O O . PHE A 1 82 ? 16.129 -0.602 4.360 1.00 65.12 82 PHE A O 1
ATOM 666 N N . ALA A 1 83 ? 18.033 -1.579 5.033 1.00 61.38 83 ALA A N 1
ATOM 667 C CA . ALA A 1 83 ? 18.848 -0.883 4.047 1.00 61.38 83 ALA A CA 1
ATOM 668 C C . ALA A 1 83 ? 18.468 -1.386 2.645 1.00 61.38 83 ALA A C 1
ATOM 670 O O . ALA A 1 83 ? 18.432 -2.592 2.416 1.00 61.38 83 ALA A O 1
ATOM 671 N N . ASP A 1 84 ? 18.213 -0.465 1.714 1.00 59.28 84 ASP A N 1
ATOM 672 C CA . ASP A 1 84 ? 17.827 -0.773 0.324 1.00 59.28 84 ASP A CA 1
ATOM 673 C C . ASP A 1 84 ? 18.889 -1.645 -0.387 1.00 59.28 84 ASP A C 1
ATOM 675 O O . ASP A 1 84 ? 18.602 -2.441 -1.281 1.00 59.28 84 ASP A O 1
ATOM 679 N N . ALA A 1 85 ? 20.141 -1.546 0.073 1.00 58.22 85 ALA A N 1
ATOM 680 C CA . ALA A 1 85 ? 21.239 -2.403 -0.343 1.00 58.22 85 ALA A CA 1
ATOM 681 C C . ALA A 1 85 ? 21.098 -3.813 0.261 1.00 58.22 85 ALA A C 1
ATOM 683 O O . ALA A 1 85 ? 21.495 -4.056 1.401 1.00 58.22 85 ALA A O 1
ATOM 684 N N . GLY A 1 86 ? 20.574 -4.749 -0.533 1.00 60.22 86 GLY A N 1
ATOM 685 C CA . GLY A 1 86 ? 20.581 -6.185 -0.225 1.00 60.22 86 GLY A CA 1
ATOM 686 C C . GLY A 1 86 ? 19.214 -6.866 -0.201 1.00 60.22 86 GLY A C 1
ATOM 687 O O . GLY A 1 86 ? 19.147 -8.048 0.127 1.00 60.22 86 GLY A O 1
ATOM 688 N N . ILE A 1 87 ? 18.137 -6.159 -0.549 1.00 64.75 87 ILE A N 1
ATOM 689 C CA . ILE A 1 87 ? 16.794 -6.739 -0.641 1.00 64.75 87 ILE A CA 1
ATOM 690 C C . ILE A 1 87 ? 16.567 -7.236 -2.070 1.00 64.75 87 ILE A C 1
ATOM 692 O O . ILE A 1 87 ? 16.489 -6.440 -3.005 1.00 64.75 87 ILE A O 1
ATOM 696 N N . TYR A 1 88 ? 16.456 -8.551 -2.230 1.00 66.25 88 TYR A N 1
ATOM 697 C CA . TYR A 1 88 ? 16.039 -9.204 -3.468 1.00 66.25 88 TYR A CA 1
ATOM 698 C C . TYR A 1 88 ? 14.674 -9.859 -3.246 1.00 66.25 88 TYR A C 1
ATOM 700 O O . TYR A 1 88 ? 14.414 -10.455 -2.197 1.00 66.25 88 TYR A O 1
ATOM 708 N N . GLY A 1 89 ? 13.772 -9.681 -4.206 1.00 66.31 89 GLY A N 1
ATOM 709 C CA . GLY A 1 89 ? 12.420 -10.216 -4.127 1.00 66.31 89 GLY A CA 1
ATOM 710 C C . GLY A 1 89 ? 12.406 -11.692 -4.509 1.00 66.31 89 GLY A C 1
ATOM 711 O O . GLY A 1 89 ? 12.438 -12.017 -5.684 1.00 66.31 89 GLY A O 1
ATOM 712 N N . GLU A 1 90 ? 12.309 -12.601 -3.536 1.00 71.44 90 GLU A N 1
ATOM 713 C CA . GLU A 1 90 ? 12.072 -14.037 -3.806 1.00 71.44 90 GLU A CA 1
ATOM 714 C C . GLU A 1 90 ? 10.579 -14.415 -3.784 1.00 71.44 90 GLU A C 1
ATOM 716 O O . GLU A 1 90 ? 10.207 -15.588 -3.842 1.00 71.44 90 GLU A O 1
ATOM 721 N N . THR A 1 91 ? 9.691 -13.431 -3.622 1.00 75.69 91 THR A N 1
ATOM 722 C CA . THR A 1 91 ? 8.271 -13.685 -3.354 1.00 75.69 91 THR A CA 1
ATOM 723 C C . THR A 1 91 ? 7.457 -13.702 -4.640 1.00 75.69 91 THR A C 1
ATOM 725 O O . THR A 1 91 ? 7.393 -12.707 -5.354 1.00 75.69 91 THR A O 1
ATOM 728 N N . LEU A 1 92 ? 6.756 -14.811 -4.888 1.00 81.19 92 LEU A N 1
ATOM 729 C CA . LEU A 1 92 ? 5.759 -14.905 -5.953 1.00 81.19 92 LEU A CA 1
ATOM 730 C C . LEU A 1 92 ? 4.396 -14.438 -5.444 1.00 81.19 92 LEU A C 1
ATOM 732 O O . LEU A 1 92 ? 3.849 -14.994 -4.487 1.00 81.19 92 LEU A O 1
ATOM 736 N N . TRP A 1 93 ? 3.826 -13.448 -6.122 1.00 84.38 93 TRP A N 1
ATOM 737 C CA . TRP A 1 93 ? 2.501 -12.927 -5.812 1.00 84.38 93 TRP A CA 1
ATOM 738 C C . TRP A 1 93 ? 1.440 -13.550 -6.712 1.00 84.38 93 TRP A C 1
ATOM 740 O O . TRP A 1 93 ? 1.612 -13.660 -7.923 1.00 84.38 93 TRP A O 1
ATOM 750 N N . PHE A 1 94 ? 0.310 -13.931 -6.114 1.00 87.50 94 PHE A N 1
ATOM 751 C CA . PHE A 1 94 ? -0.829 -14.482 -6.840 1.00 87.50 94 PHE A CA 1
ATOM 752 C C . PHE A 1 94 ? -2.106 -13.716 -6.515 1.00 87.50 94 PHE A C 1
ATOM 754 O O . PHE A 1 94 ? -2.452 -13.504 -5.352 1.00 87.50 94 PHE A O 1
ATOM 761 N N . LEU A 1 95 ? -2.854 -13.373 -7.557 1.00 85.44 95 LEU A N 1
ATOM 762 C CA . LEU A 1 95 ? -4.233 -12.929 -7.462 1.00 85.44 95 LEU A CA 1
ATOM 763 C C . LEU A 1 95 ? -5.155 -14.141 -7.495 1.00 85.44 95 LEU A C 1
ATOM 765 O O . LEU A 1 95 ? -5.208 -14.857 -8.492 1.00 85.44 95 LEU A O 1
ATOM 769 N N . ILE A 1 96 ? -5.910 -14.357 -6.419 1.00 89.25 96 ILE A N 1
ATOM 770 C CA . ILE A 1 96 ? -6.917 -15.419 -6.369 1.00 89.25 96 ILE A CA 1
ATOM 771 C C . ILE A 1 96 ? -8.276 -14.819 -6.710 1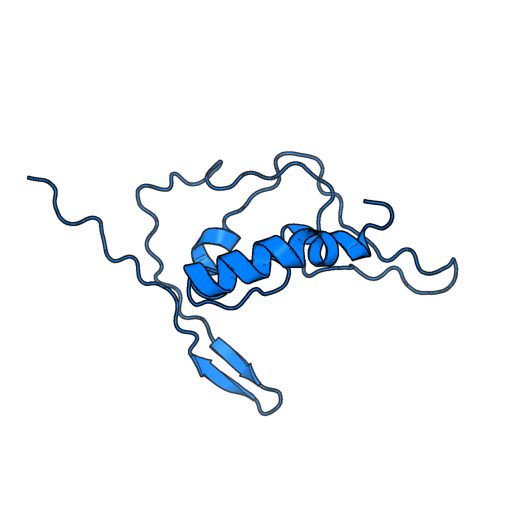.00 89.25 96 ILE A C 1
ATOM 773 O O . ILE A 1 96 ? -8.790 -13.953 -5.998 1.00 89.25 96 ILE A O 1
ATOM 777 N N . ASN A 1 97 ? -8.872 -15.270 -7.809 1.00 90.50 97 ASN A N 1
ATOM 778 C CA . ASN A 1 97 ? -10.192 -14.799 -8.205 1.00 90.50 97 ASN A CA 1
ATOM 779 C C . ASN A 1 97 ? -11.314 -15.497 -7.406 1.00 90.50 97 ASN A C 1
ATOM 781 O O . ASN A 1 97 ? -11.091 -16.435 -6.642 1.00 90.50 97 ASN A O 1
ATOM 785 N N . ARG A 1 98 ? -12.571 -15.074 -7.605 1.00 91.50 98 ARG A N 1
ATOM 786 C CA . ARG A 1 98 ? -13.734 -15.648 -6.890 1.00 91.50 98 ARG A CA 1
ATOM 787 C C . ARG A 1 98 ? -13.980 -17.137 -7.164 1.00 91.50 98 ARG A C 1
ATOM 789 O O . ARG A 1 98 ? -14.727 -17.760 -6.419 1.00 91.50 98 ARG A O 1
ATOM 796 N N . LYS A 1 99 ? -13.406 -17.686 -8.236 1.00 91.69 99 LYS A N 1
ATOM 797 C CA . LYS A 1 99 ? -13.486 -19.110 -8.585 1.00 91.69 99 LYS A CA 1
ATOM 798 C C . LYS A 1 99 ? -12.357 -19.930 -7.947 1.00 91.69 99 LYS A C 1
ATOM 800 O O . LYS A 1 99 ? -12.369 -21.147 -8.077 1.00 91.69 99 LYS A O 1
ATOM 805 N N . GLY A 1 100 ? -11.412 -19.285 -7.257 1.00 90.69 100 GLY A N 1
ATOM 806 C CA . GLY A 1 100 ? -10.240 -19.929 -6.664 1.00 90.69 100 GLY A CA 1
ATOM 807 C C . GLY A 1 100 ? -9.068 -20.106 -7.632 1.00 90.69 100 GLY A C 1
ATOM 808 O O . GLY A 1 100 ? -8.106 -20.785 -7.289 1.00 90.69 100 GLY A O 1
ATOM 809 N N . GLU A 1 101 ? -9.126 -19.516 -8.828 1.00 93.38 101 GLU A N 1
ATOM 810 C CA . GLU A 1 101 ? -8.024 -19.579 -9.791 1.00 93.38 101 GLU A CA 1
ATOM 811 C C . GLU A 1 101 ? -6.943 -18.572 -9.387 1.00 93.38 101 GLU A C 1
ATOM 813 O O . GLU A 1 101 ? -7.250 -17.406 -9.116 1.00 93.38 101 GLU A O 1
ATOM 818 N N . ALA A 1 102 ? -5.691 -19.032 -9.348 1.00 91.00 102 ALA A N 1
ATOM 819 C CA . ALA A 1 102 ? -4.528 -18.209 -9.054 1.00 91.00 102 ALA A CA 1
ATOM 820 C C . ALA A 1 102 ? -3.930 -17.657 -10.354 1.00 91.00 102 ALA A C 1
ATOM 822 O O . ALA A 1 102 ? -3.615 -18.412 -11.273 1.00 91.00 102 ALA A O 1
ATOM 823 N N . ILE A 1 103 ? -3.764 -16.341 -10.414 1.00 88.62 103 ILE A N 1
ATOM 824 C CA . ILE A 1 103 ? -3.123 -15.620 -11.513 1.00 88.62 103 ILE A CA 1
ATOM 825 C C . ILE A 1 103 ? -1.807 -15.074 -10.972 1.00 88.62 103 ILE A C 1
ATOM 827 O O . ILE A 1 103 ? -1.817 -14.348 -9.979 1.00 88.62 103 ILE A O 1
ATOM 831 N N . LEU A 1 104 ? -0.687 -15.447 -11.591 1.00 86.06 104 LEU A N 1
ATOM 832 C CA . LEU A 1 104 ? 0.623 -14.917 -11.219 1.00 86.06 104 LEU A CA 1
ATOM 833 C C . LEU A 1 104 ? 0.671 -13.415 -11.518 1.00 86.06 104 LEU A C 1
ATOM 835 O O . LEU A 1 104 ? 0.260 -12.983 -12.593 1.00 86.06 104 LEU A O 1
ATOM 839 N N . MET A 1 105 ? 1.176 -12.645 -10.565 1.00 82.81 105 MET A N 1
ATOM 840 C CA . MET A 1 105 ? 1.480 -11.234 -10.739 1.00 82.81 105 MET A CA 1
ATOM 841 C C . MET A 1 105 ? 2.936 -11.082 -11.165 1.00 82.81 105 MET A C 1
ATOM 843 O O . MET A 1 105 ? 3.833 -11.646 -10.537 1.00 82.81 105 MET A O 1
ATOM 847 N N . GLU A 1 106 ? 3.161 -10.307 -12.219 1.00 78.69 106 GLU A N 1
ATOM 848 C CA . GLU A 1 106 ? 4.504 -9.930 -12.643 1.00 78.69 106 GLU A CA 1
ATOM 849 C C . GLU A 1 106 ? 5.040 -8.854 -11.696 1.00 78.69 106 GLU A C 1
ATOM 851 O O . GLU A 1 106 ? 4.590 -7.708 -11.711 1.00 78.69 106 GLU A O 1
ATOM 856 N N . THR A 1 107 ? 5.989 -9.235 -10.847 1.00 73.69 107 THR A N 1
ATOM 857 C CA . THR A 1 107 ? 6.748 -8.298 -10.018 1.00 73.69 107 THR A CA 1
ATOM 858 C C . THR A 1 107 ? 8.121 -8.055 -10.623 1.00 73.69 107 THR A C 1
ATOM 860 O O . THR A 1 107 ? 8.683 -8.925 -11.288 1.00 73.69 107 THR A O 1
ATOM 863 N N . GLU A 1 108 ? 8.672 -6.865 -10.403 1.00 72.50 108 GLU A N 1
ATOM 864 C CA . GLU A 1 108 ? 10.046 -6.565 -10.792 1.00 72.50 108 GLU A CA 1
ATOM 865 C C . GLU A 1 108 ? 11.025 -7.434 -10.002 1.00 72.50 108 GLU A C 1
ATOM 867 O O . GLU A 1 108 ? 11.249 -7.221 -8.811 1.00 72.50 108 GLU A O 1
ATOM 872 N N . ASP A 1 109 ? 11.652 -8.383 -10.693 1.00 62.78 109 ASP A N 1
ATOM 873 C CA . ASP A 1 109 ? 12.829 -9.064 -10.179 1.00 62.78 109 ASP A CA 1
ATOM 874 C C . ASP A 1 109 ? 14.039 -8.161 -10.427 1.00 62.78 109 ASP A C 1
ATOM 876 O O . ASP A 1 109 ? 14.603 -8.104 -11.524 1.00 62.78 109 ASP A O 1
ATOM 880 N N . VAL A 1 110 ? 14.416 -7.381 -9.414 1.00 52.28 110 VAL A N 1
ATOM 881 C CA . VAL A 1 110 ? 15.675 -6.634 -9.460 1.00 52.28 110 VAL A CA 1
ATOM 882 C C . VAL A 1 110 ? 16.781 -7.599 -9.058 1.00 52.28 110 VAL A C 1
ATOM 884 O O . VAL A 1 110 ? 17.313 -7.549 -7.949 1.00 52.28 110 VAL A O 1
ATOM 887 N N . GLY A 1 111 ? 17.080 -8.512 -9.983 1.00 45.44 111 GLY A N 1
ATOM 888 C CA . GLY A 1 111 ? 18.265 -9.347 -9.946 1.00 45.44 111 GLY A CA 1
ATOM 889 C C . GLY A 1 111 ? 19.493 -8.483 -9.678 1.00 45.44 111 GLY A C 1
ATOM 890 O O . GLY A 1 111 ? 19.603 -7.364 -10.184 1.00 45.44 111 GLY A O 1
ATOM 891 N N . GLY A 1 112 ? 20.357 -9.020 -8.817 1.00 42.06 112 GLY A N 1
ATOM 892 C CA . GLY A 1 112 ? 21.466 -8.352 -8.157 1.00 42.06 112 GLY A CA 1
ATOM 893 C C . GLY A 1 112 ? 22.172 -7.290 -8.986 1.00 42.06 112 GLY A C 1
ATOM 894 O O . GLY A 1 112 ? 22.451 -7.463 -10.171 1.00 42.06 112 GLY A O 1
ATOM 895 N N . ILE A 1 113 ? 22.503 -6.207 -8.287 1.00 40.38 113 ILE A N 1
ATOM 896 C CA . ILE A 1 113 ? 23.546 -5.255 -8.648 1.00 40.38 113 ILE A CA 1
ATOM 897 C C . ILE A 1 113 ? 24.647 -6.032 -9.376 1.00 40.38 113 ILE A C 1
ATOM 899 O O . ILE A 1 113 ? 25.320 -6.873 -8.777 1.00 40.38 113 ILE A O 1
ATOM 903 N N . SER A 1 114 ? 24.754 -5.800 -10.683 1.00 37.69 114 SER A N 1
ATOM 904 C CA . SER A 1 114 ? 25.849 -6.296 -11.502 1.00 37.69 114 SER A CA 1
ATOM 905 C C . SER A 1 114 ? 27.152 -6.019 -10.767 1.00 37.69 114 SER A C 1
ATOM 907 O O . SER A 1 114 ? 27.346 -4.891 -10.306 1.00 37.69 114 SER A O 1
ATOM 909 N N . GLU A 1 115 ? 28.000 -7.041 -10.656 1.00 44.22 115 GLU A N 1
ATOM 910 C CA . GLU A 1 115 ? 29.366 -6.944 -10.146 1.00 44.22 115 GLU A CA 1
ATOM 911 C C . GLU A 1 115 ? 29.999 -5.619 -10.594 1.00 44.22 115 GLU A C 1
ATOM 913 O O . GLU A 1 115 ? 30.172 -5.367 -11.789 1.00 44.22 115 GLU A O 1
ATOM 918 N N . PHE A 1 116 ? 30.285 -4.738 -9.635 1.00 33.78 116 PHE A N 1
ATOM 919 C CA . PHE A 1 116 ? 31.146 -3.593 -9.899 1.00 33.78 116 PHE A CA 1
ATOM 920 C C . PHE A 1 116 ? 32.601 -4.096 -9.957 1.00 33.78 116 PHE A C 1
ATOM 922 O O . PHE A 1 116 ? 32.953 -4.968 -9.157 1.00 33.78 116 PHE A O 1
ATOM 929 N N . PRO A 1 117 ? 33.422 -3.590 -10.897 1.00 42.28 117 PRO A N 1
ATOM 930 C CA . PRO A 1 117 ? 34.816 -4.001 -11.065 1.00 42.28 117 PRO A CA 1
ATOM 931 C C . PRO A 1 117 ? 35.714 -3.604 -9.887 1.00 42.28 117 PRO A C 1
ATOM 933 O O . PRO A 1 117 ? 35.405 -2.598 -9.204 1.00 42.28 117 PRO A O 1
#

Organism: NCBI:txid1182543

pLDDT: mean 79.04, std 14.89, range [33.78, 94.44]